Protein AF-A0AA96VGB8-F1 (afdb_monomer)

Solvent-accessible surface area (backbone atoms only — not comparable to full-atom values): 7968 Å² total; per-residue (Å²): 120,35,30,38,47,46,34,60,85,57,96,86,46,92,78,74,63,77,51,79,37,50,28,39,50,78,42,77,45,88,61,46,34,38,33,32,26,57,46,43,60,40,81,97,37,52,80,72,45,31,42,98,89,68,47,70,28,90,54,45,43,78,33,48,74,67,64,14,56,79,51,75,41,95,57,51,26,32,33,48,40,32,47,38,40,36,33,61,44,42,89,60,54,38,72,81,65,38,58,65,43,76,61,51,67,67,61,48,50,55,44,51,52,48,29,50,50,26,52,77,68,70,56,46,48,78,44,80,47,56,51,69,58,48,37,72,57,35,59,75,24,53,112

Secondary structure (DSSP, 8-state):
--EEEEE---TT-TT----EEEEEEEEEETTTEEEEEEEEESTT-HHHHB-TTSPBPTTEEEE-HHHHHHTT-SS-EEEETTEEEEEE--TTB-GGGSEEEPPPHHHHHHHHHHHHHHHHTT--EEEEE-HHHHHHH-GGGB-

Radius of gyration: 14.99 Å; Cα contacts (8 Å, |Δi|>4): 258; chains: 1; bounding box: 37×31×42 Å

pLDDT: mean 94.43, std 5.2, range [69.81, 98.5]

Structure (mmCIF, N/CA/C/O backbone):
data_AF-A0AA96VGB8-F1
#
_entry.id   AF-A0AA96VGB8-F1
#
loop_
_atom_site.group_PDB
_atom_site.id
_atom_site.type_symbol
_atom_site.label_atom_id
_atom_site.label_alt_id
_atom_site.label_comp_id
_atom_site.label_asym_id
_atom_site.label_entity_id
_atom_site.label_seq_id
_atom_site.pdbx_PDB_ins_code
_atom_site.Cartn_x
_atom_site.Cartn_y
_atom_site.Cartn_z
_atom_site.occupancy
_atom_site.B_iso_or_equiv
_atom_site.auth_seq_id
_atom_site.auth_comp_id
_atom_site.auth_asym_id
_atom_site.auth_atom_id
_atom_site.pdbx_PDB_model_num
ATOM 1 N N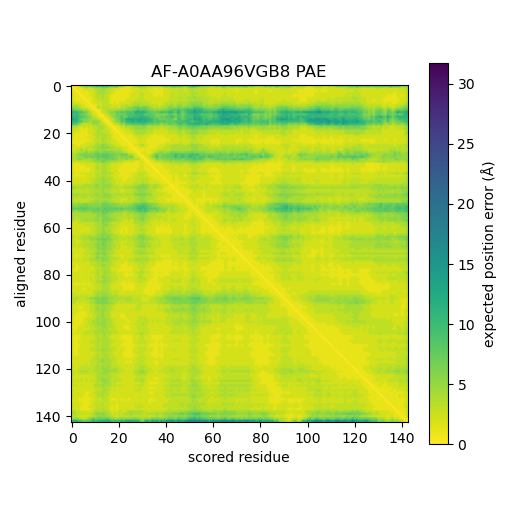 . MET A 1 1 ? -4.324 0.683 -12.161 1.00 91.81 1 MET A N 1
ATOM 2 C CA . MET A 1 1 ? -3.879 -0.402 -11.264 1.00 91.81 1 MET A CA 1
ATOM 3 C C . MET A 1 1 ? -3.795 0.192 -9.880 1.00 91.81 1 MET A C 1
ATOM 5 O O . MET A 1 1 ? -2.956 1.059 -9.676 1.00 91.81 1 MET A O 1
ATOM 9 N N . ASP A 1 2 ? -4.641 -0.275 -8.966 1.00 97.31 2 ASP A N 1
ATOM 10 C CA . ASP A 1 2 ? -4.772 0.345 -7.637 1.00 97.31 2 ASP A CA 1
ATOM 11 C C . ASP A 1 2 ? -4.258 -0.583 -6.542 1.0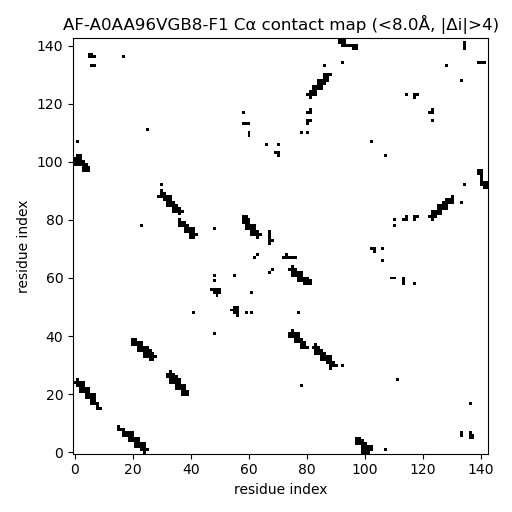0 97.31 2 ASP A C 1
ATOM 13 O O . ASP A 1 2 ? -3.812 -0.134 -5.491 1.00 97.31 2 ASP A O 1
ATOM 17 N N . ILE A 1 3 ? -4.292 -1.893 -6.802 1.00 97.94 3 ILE A N 1
ATOM 18 C CA . ILE A 1 3 ? -3.640 -2.910 -5.990 1.00 97.94 3 ILE A CA 1
ATOM 19 C C . ILE A 1 3 ? -2.778 -3.791 -6.875 1.00 97.94 3 ILE A C 1
ATOM 21 O O . ILE A 1 3 ? -3.240 -4.244 -7.923 1.00 97.94 3 ILE A O 1
ATOM 25 N N . PHE A 1 4 ? -1.576 -4.118 -6.409 1.00 97.56 4 PHE A N 1
ATOM 26 C CA . PHE A 1 4 ? -0.781 -5.221 -6.948 1.00 97.56 4 PHE A CA 1
ATOM 27 C C . PHE A 1 4 ? -0.388 -6.210 -5.852 1.00 97.56 4 PHE A C 1
ATOM 29 O O . PHE A 1 4 ? -0.423 -5.904 -4.661 1.00 97.56 4 PHE A O 1
ATOM 36 N N . ILE A 1 5 ? 0.002 -7.414 -6.260 1.00 97.06 5 ILE A N 1
ATOM 37 C CA . ILE A 1 5 ? 0.555 -8.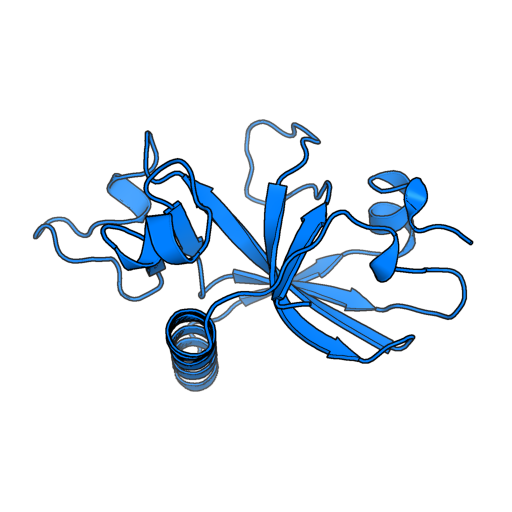438 -5.379 1.00 97.06 5 ILE A CA 1
ATOM 38 C C . ILE A 1 5 ? 2.056 -8.542 -5.629 1.00 97.06 5 ILE A C 1
ATOM 40 O O . ILE A 1 5 ? 2.472 -8.934 -6.722 1.00 97.06 5 ILE A O 1
ATOM 44 N N . ALA A 1 6 ? 2.854 -8.242 -4.606 1.00 96.81 6 ALA A N 1
ATOM 45 C CA . ALA A 1 6 ? 4.308 -8.373 -4.644 1.00 96.81 6 ALA A CA 1
ATOM 46 C C . ALA A 1 6 ? 4.858 -8.965 -3.350 1.00 96.81 6 ALA A C 1
ATOM 48 O O . ALA A 1 6 ? 4.202 -8.980 -2.310 1.00 96.81 6 ALA A O 1
ATOM 49 N N . ARG A 1 7 ? 6.100 -9.425 -3.429 1.00 95.81 7 ARG A N 1
ATOM 50 C CA . ARG A 1 7 ? 6.933 -9.804 -2.294 1.00 95.81 7 ARG A CA 1
ATOM 51 C C . ARG A 1 7 ? 7.846 -8.636 -1.943 1.00 95.81 7 ARG A C 1
ATOM 53 O O . ARG A 1 7 ? 8.567 -8.146 -2.809 1.00 95.81 7 ARG A O 1
ATOM 60 N N . VAL A 1 8 ? 7.815 -8.194 -0.693 1.00 93.44 8 VAL A N 1
ATOM 61 C CA . VAL A 1 8 ? 8.655 -7.105 -0.182 1.00 93.44 8 VAL A CA 1
ATOM 62 C C . VAL A 1 8 ? 9.132 -7.488 1.208 1.00 93.44 8 VAL A C 1
ATOM 64 O O . VAL A 1 8 ? 8.335 -7.959 2.015 1.00 93.44 8 VAL A O 1
ATOM 67 N N . ARG A 1 9 ? 10.420 -7.286 1.501 1.00 90.06 9 ARG A N 1
ATOM 68 C CA . ARG A 1 9 ? 10.911 -7.361 2.881 1.00 90.06 9 ARG A CA 1
ATOM 69 C C . ARG A 1 9 ? 10.629 -6.040 3.576 1.00 90.06 9 ARG A C 1
ATOM 71 O O . ARG A 1 9 ? 11.264 -5.032 3.277 1.00 90.06 9 ARG A O 1
ATOM 78 N N . PHE A 1 10 ? 9.674 -6.044 4.495 1.00 83.88 10 PHE A N 1
ATOM 79 C CA . PHE A 1 10 ? 9.383 -4.865 5.295 1.00 83.88 10 PHE A CA 1
ATOM 80 C C . PHE A 1 10 ? 10.392 -4.746 6.445 1.00 83.88 10 PHE A C 1
ATOM 82 O O . PHE A 1 10 ? 10.608 -5.725 7.156 1.00 83.88 10 PHE A O 1
ATOM 89 N N . PRO A 1 11 ? 10.978 -3.559 6.691 1.00 75.31 11 PRO A N 1
ATOM 90 C CA . PRO A 1 11 ? 11.976 -3.378 7.751 1.00 75.31 11 PRO A CA 1
ATOM 91 C C . PRO A 1 11 ? 11.414 -3.639 9.156 1.00 75.31 11 PRO A C 1
ATOM 93 O O . PRO A 1 11 ? 12.160 -3.968 10.068 1.00 75.31 11 PRO A O 1
ATOM 96 N N . ASN A 1 12 ? 10.093 -3.522 9.317 1.00 69.81 12 ASN A N 1
ATOM 97 C CA . ASN A 1 12 ? 9.389 -3.708 10.584 1.00 69.81 12 ASN A CA 1
ATOM 98 C C . ASN A 1 12 ? 8.701 -5.082 10.695 1.00 69.81 12 ASN A C 1
ATOM 100 O O . ASN A 1 12 ? 7.868 -5.260 11.581 1.00 69.81 12 ASN A O 1
ATOM 104 N N . ASP A 1 13 ? 8.964 -6.020 9.777 1.00 75.81 13 ASP A N 1
ATOM 105 C CA . ASP A 1 13 ? 8.427 -7.382 9.864 1.00 75.81 13 ASP A CA 1
ATOM 106 C C . ASP A 1 13 ? 9.418 -8.298 10.607 1.00 75.81 13 ASP A C 1
ATOM 108 O O . ASP A 1 13 ? 10.449 -8.666 10.035 1.00 75.81 13 ASP A O 1
ATOM 112 N N . PRO A 1 14 ? 9.118 -8.693 11.861 1.00 73.00 14 PRO A N 1
ATOM 113 C CA . PRO A 1 14 ? 10.011 -9.520 12.671 1.00 73.00 14 PRO A CA 1
ATOM 114 C C . PRO A 1 14 ? 10.123 -10.960 12.157 1.00 73.00 14 PRO A C 1
ATOM 116 O O . PRO A 1 14 ? 11.012 -11.693 12.577 1.00 73.00 14 PRO A O 1
ATOM 119 N N . SER A 1 15 ? 9.220 -11.395 11.271 1.00 77.25 15 SER A N 1
ATOM 120 C CA . SER A 1 15 ? 9.251 -12.751 10.725 1.00 77.25 15 SER A CA 1
ATOM 121 C C . SER A 1 15 ? 10.294 -12.923 9.620 1.00 77.25 15 SER A C 1
ATOM 123 O O . SER A 1 15 ? 10.651 -14.052 9.295 1.00 77.25 15 SER A O 1
ATOM 125 N N . HIS A 1 16 ? 10.760 -11.816 9.024 1.00 73.69 16 HIS A N 1
ATOM 126 C CA . HIS A 1 16 ? 11.657 -11.786 7.862 1.00 73.69 16 HIS A CA 1
ATOM 127 C C . HIS A 1 16 ? 11.199 -12.654 6.671 1.00 7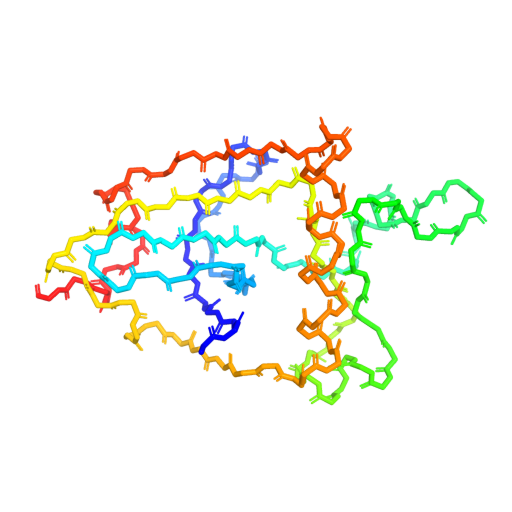3.69 16 HIS A C 1
ATOM 129 O O . HIS A 1 16 ? 11.980 -12.935 5.753 1.00 73.69 16 HIS A O 1
ATOM 135 N N . ASN A 1 17 ? 9.926 -13.055 6.651 1.00 83.06 17 ASN A N 1
ATOM 136 C CA . ASN A 1 17 ? 9.385 -13.950 5.646 1.00 83.06 17 ASN A CA 1
ATOM 137 C C . ASN A 1 17 ? 9.077 -13.183 4.362 1.00 83.06 17 ASN A C 1
ATOM 139 O O . ASN A 1 17 ? 8.347 -12.196 4.352 1.00 83.06 17 ASN A O 1
ATOM 143 N N . LEU A 1 18 ? 9.600 -13.673 3.239 1.00 90.69 18 LEU A N 1
ATOM 144 C CA . LEU A 1 18 ? 9.339 -13.085 1.930 1.00 90.69 18 LEU A CA 1
ATOM 145 C C . LEU A 1 18 ? 8.090 -13.718 1.302 1.00 90.69 18 LEU A C 1
ATOM 147 O O . LEU A 1 18 ? 8.186 -14.606 0.451 1.00 90.69 18 LEU A O 1
ATOM 151 N N . VAL A 1 19 ? 6.912 -13.263 1.724 1.00 91.19 19 VAL A N 1
ATOM 152 C CA . VAL A 1 19 ? 5.626 -13.758 1.208 1.00 91.19 19 VAL A CA 1
ATOM 153 C C . VAL A 1 19 ? 4.916 -12.713 0.336 1.00 91.19 19 VAL A C 1
ATOM 155 O O . VAL A 1 19 ? 5.209 -11.521 0.430 1.00 91.19 19 VAL A O 1
ATOM 158 N N . PRO A 1 20 ? 4.028 -13.130 -0.587 1.00 93.38 20 PRO A N 1
ATOM 159 C CA . PRO A 1 20 ? 3.247 -12.191 -1.384 1.00 93.38 20 PRO A CA 1
ATOM 160 C C . PRO A 1 20 ? 2.218 -11.442 -0.531 1.00 93.38 20 PRO A C 1
ATOM 162 O O . PRO A 1 20 ? 1.444 -12.062 0.196 1.00 93.38 20 PRO A O 1
ATOM 165 N N . HIS A 1 21 ? 2.147 -10.125 -0.700 1.00 93.69 21 HIS A N 1
ATOM 166 C CA . HIS A 1 21 ? 1.158 -9.260 -0.063 1.00 93.69 21 HIS A CA 1
ATOM 167 C C . HIS A 1 21 ? 0.430 -8.409 -1.097 1.00 93.69 21 HIS A C 1
ATOM 169 O O . HIS A 1 21 ? 0.996 -8.050 -2.131 1.00 93.69 21 HIS A O 1
ATOM 175 N N . GLN A 1 22 ? -0.823 -8.069 -0.794 1.00 96.69 22 GLN A N 1
ATOM 176 C CA . GLN A 1 22 ? -1.541 -7.022 -1.513 1.00 96.69 22 GLN A CA 1
ATOM 177 C C . GLN A 1 22 ? -0.967 -5.661 -1.103 1.00 96.69 22 GLN A C 1
ATOM 179 O O . GLN A 1 22 ? -0.823 -5.385 0.088 1.00 96.69 22 GLN A O 1
ATOM 184 N N . MET A 1 23 ? -0.672 -4.815 -2.083 1.00 97.62 23 MET A N 1
ATOM 185 C CA . MET A 1 23 ? -0.171 -3.459 -1.885 1.00 97.62 23 MET A CA 1
ATOM 186 C C . MET A 1 23 ? -1.115 -2.472 -2.552 1.00 97.62 23 MET A C 1
ATOM 188 O O . MET A 1 23 ? -1.480 -2.685 -3.703 1.00 97.62 23 MET A O 1
ATOM 192 N N . PHE A 1 24 ? -1.481 -1.401 -1.857 1.00 98.50 24 PHE A N 1
ATOM 193 C CA . PHE A 1 24 ? -2.187 -0.266 -2.445 1.00 98.50 24 PHE A CA 1
ATOM 194 C C . PHE A 1 24 ? -1.192 0.631 -3.187 1.00 98.50 24 PHE A C 1
ATOM 196 O O . PHE A 1 24 ? -0.162 0.991 -2.622 1.00 98.50 24 PHE A O 1
ATOM 203 N N . VAL A 1 25 ? -1.492 1.006 -4.427 1.00 98.31 25 VAL A N 1
ATOM 204 C CA . VAL A 1 25 ? -0.689 1.927 -5.241 1.00 98.31 25 VAL A CA 1
ATOM 205 C C . VAL A 1 25 ? -1.128 3.355 -4.949 1.00 98.31 25 VAL A C 1
ATOM 207 O O . VAL A 1 25 ? -2.215 3.762 -5.346 1.00 98.31 25 VAL A O 1
ATOM 210 N N . GLY A 1 26 ? -0.275 4.125 -4.274 1.00 96.50 26 GLY A N 1
ATOM 211 C CA . GLY A 1 26 ? -0.536 5.543 -4.009 1.00 96.50 26 GLY A CA 1
ATOM 212 C C . GLY A 1 26 ? -0.111 6.451 -5.160 1.00 96.50 26 GLY A C 1
ATOM 213 O O . GLY A 1 26 ? -0.745 7.473 -5.414 1.00 96.50 26 GLY A O 1
ATOM 214 N N . LYS A 1 27 ? 0.955 6.075 -5.875 1.00 95.19 27 LYS A N 1
ATOM 215 C CA . LYS A 1 27 ? 1.428 6.783 -7.066 1.00 95.19 27 LYS A CA 1
ATOM 216 C C . LYS A 1 27 ? 2.182 5.829 -7.976 1.00 95.19 27 LYS A C 1
ATOM 218 O O . LYS A 1 27 ? 3.010 5.051 -7.513 1.00 95.19 27 LYS A O 1
ATOM 223 N N . TYR A 1 28 ? 1.943 5.924 -9.277 1.00 94.38 28 TYR A N 1
ATOM 224 C CA . TYR A 1 28 ? 2.690 5.166 -10.270 1.00 94.38 28 TYR A CA 1
ATOM 225 C C . TYR A 1 28 ? 3.004 6.044 -11.475 1.00 94.38 28 TYR A C 1
ATOM 227 O O . TYR A 1 28 ? 2.103 6.582 -12.114 1.00 94.38 28 TYR A O 1
ATOM 235 N N . VAL A 1 29 ? 4.295 6.189 -11.769 1.00 91.00 29 VAL A N 1
ATOM 236 C CA . VAL A 1 29 ? 4.799 6.824 -12.985 1.00 91.00 29 VAL A CA 1
ATOM 237 C C . VAL A 1 29 ? 5.647 5.786 -13.705 1.00 91.00 29 VAL A C 1
ATOM 239 O O . VAL A 1 29 ? 6.695 5.371 -13.200 1.00 91.00 29 VAL A O 1
ATOM 242 N N . SER A 1 30 ? 5.165 5.342 -14.868 1.00 86.00 30 SER A N 1
ATOM 243 C CA . SER A 1 30 ? 5.822 4.302 -15.662 1.00 86.00 30 SER A CA 1
ATOM 244 C C . SER A 1 30 ? 7.289 4.648 -15.927 1.00 86.00 30 SER A C 1
ATOM 246 O O . SER A 1 30 ? 7.614 5.809 -16.174 1.00 86.00 30 SER A O 1
ATOM 248 N N . GLN A 1 31 ? 8.165 3.642 -15.823 1.00 87.19 31 GLN A N 1
ATOM 249 C CA . GLN A 1 31 ? 9.620 3.767 -16.015 1.00 87.19 31 GLN A CA 1
ATOM 250 C C . GLN A 1 31 ? 10.297 4.846 -15.146 1.00 87.19 31 GLN A C 1
ATOM 252 O O . GLN A 1 31 ? 11.375 5.322 -15.485 1.00 87.19 31 GLN A O 1
ATOM 257 N N . SER A 1 32 ? 9.665 5.254 -14.041 1.00 92.81 32 SER A N 1
ATOM 258 C CA . SER A 1 32 ? 10.209 6.268 -13.139 1.00 92.81 32 SER A CA 1
ATOM 259 C C . SER A 1 32 ? 10.130 5.831 -11.686 1.00 92.81 32 SER A C 1
ATOM 261 O O . SER A 1 32 ? 11.159 5.633 -11.052 1.00 92.81 32 SER A O 1
ATOM 263 N N . HIS A 1 33 ? 8.932 5.671 -11.126 1.00 94.69 33 HIS A N 1
ATOM 264 C CA . HIS A 1 33 ? 8.783 5.228 -9.743 1.00 94.69 33 HIS A CA 1
ATOM 265 C C . HIS A 1 33 ? 7.385 4.700 -9.457 1.00 94.69 33 HIS A C 1
ATOM 267 O O . HIS A 1 33 ? 6.398 5.068 -10.102 1.00 94.69 33 HIS A O 1
ATOM 273 N N . ILE A 1 34 ? 7.306 3.872 -8.424 1.00 97.50 34 ILE A N 1
ATOM 274 C CA . ILE A 1 34 ? 6.055 3.457 -7.805 1.00 97.50 34 ILE A CA 1
ATOM 275 C C . ILE A 1 34 ? 6.125 3.699 -6.300 1.00 97.50 34 ILE A C 1
ATOM 277 O O . ILE A 1 34 ? 7.113 3.356 -5.655 1.00 97.50 34 ILE A O 1
ATOM 281 N N . GLU A 1 35 ? 5.070 4.302 -5.761 1.00 97.81 35 GLU A N 1
ATOM 282 C CA . GLU A 1 35 ? 4.819 4.459 -4.333 1.00 97.81 35 GLU A CA 1
ATOM 283 C C . GLU A 1 35 ? 3.637 3.571 -3.944 1.00 97.81 35 GLU A C 1
ATOM 285 O O . GLU A 1 35 ? 2.562 3.641 -4.553 1.00 97.81 35 GLU A O 1
ATOM 290 N N . PHE A 1 36 ? 3.827 2.738 -2.926 1.00 98.12 36 PHE A N 1
ATOM 291 C CA . PHE A 1 36 ? 2.819 1.787 -2.486 1.00 98.12 36 PHE A CA 1
ATOM 292 C C . PHE A 1 36 ? 2.804 1.578 -0.971 1.00 98.12 36 PHE A C 1
ATOM 294 O O . PHE A 1 36 ? 3.764 1.879 -0.266 1.00 98.12 36 PHE A O 1
ATOM 301 N N . TYR A 1 37 ? 1.694 1.032 -0.483 1.00 97.69 37 TYR A N 1
ATOM 302 C CA . TYR A 1 37 ? 1.388 0.850 0.933 1.00 97.69 37 TYR A CA 1
ATOM 303 C C . TYR A 1 37 ? 0.957 -0.590 1.192 1.00 97.69 37 TYR A C 1
ATOM 305 O O . TYR A 1 37 ? 0.220 -1.177 0.398 1.00 97.69 37 TYR A O 1
ATOM 313 N N . SER A 1 38 ? 1.395 -1.175 2.305 1.00 94.50 38 SER A N 1
ATOM 314 C CA . SER A 1 38 ? 1.033 -2.554 2.643 1.00 94.50 38 SER A CA 1
ATOM 315 C C . SER A 1 38 ? -0.446 -2.664 3.012 1.00 94.50 38 SER A C 1
ATOM 317 O O . SER A 1 38 ? -0.910 -1.924 3.883 1.00 94.50 38 SER A O 1
ATOM 319 N N . ILE A 1 39 ? -1.157 -3.637 2.436 1.00 96.56 39 ILE A N 1
ATOM 320 C CA . ILE A 1 39 ? -2.485 -4.039 2.908 1.00 96.56 39 ILE A CA 1
ATOM 321 C C . ILE A 1 39 ? -2.347 -5.289 3.779 1.00 96.56 39 ILE A C 1
ATOM 323 O O . ILE A 1 39 ? -1.760 -6.291 3.367 1.00 96.56 39 ILE A O 1
ATOM 327 N N . SER A 1 40 ? -2.914 -5.247 4.982 1.00 94.38 40 SER A N 1
ATOM 328 C CA . SER A 1 40 ? -2.909 -6.363 5.936 1.00 94.38 40 SER A CA 1
ATOM 329 C C . SER A 1 40 ? -4.317 -6.719 6.394 1.00 94.38 40 SER A C 1
ATOM 331 O O . SER A 1 40 ? -5.196 -5.865 6.428 1.00 94.38 40 SER A O 1
ATOM 333 N N . SER A 1 41 ? -4.532 -7.974 6.791 1.00 95.56 41 SER A N 1
ATOM 334 C CA . SER A 1 41 ? -5.746 -8.373 7.509 1.00 95.56 41 SER A CA 1
ATOM 335 C C . SER A 1 41 ? -5.754 -7.794 8.924 1.00 95.56 41 SER A C 1
ATOM 337 O O . SER A 1 41 ? -4.703 -7.730 9.568 1.00 95.56 41 SER A O 1
ATOM 339 N N . VAL A 1 42 ? -6.939 -7.446 9.426 1.00 96.56 42 VAL A N 1
ATOM 340 C CA . VAL A 1 42 ? -7.128 -6.961 10.804 1.00 96.56 42 VAL A CA 1
ATOM 341 C C . VAL A 1 42 ? -6.838 -8.059 11.829 1.00 96.56 42 VAL A C 1
ATOM 343 O O . VAL A 1 42 ? -6.254 -7.765 12.867 1.00 96.56 42 VAL A O 1
ATOM 346 N N . LEU A 1 43 ? -7.190 -9.313 11.517 1.00 94.75 43 LEU A N 1
ATOM 347 C CA . LEU A 1 43 ? -7.038 -10.447 12.432 1.00 94.75 43 LEU A CA 1
ATOM 348 C C . LEU A 1 43 ? -5.594 -10.576 12.949 1.00 94.75 43 LEU A C 1
ATOM 350 O O . LEU A 1 43 ? -4.650 -10.686 12.157 1.00 94.75 43 LEU A O 1
ATOM 354 N N . GLY A 1 44 ? -5.441 -10.565 14.274 1.00 91.94 44 GLY A N 1
ATOM 355 C CA . GLY A 1 44 ? -4.158 -10.624 14.978 1.00 91.94 44 GLY A CA 1
ATOM 356 C C . GLY A 1 44 ? -3.363 -9.311 14.970 1.00 91.94 44 GLY A C 1
ATOM 357 O O . GLY A 1 44 ? -2.194 -9.300 15.353 1.00 91.94 44 GLY A O 1
ATOM 358 N N . LYS A 1 45 ? -3.952 -8.212 14.485 1.00 92.81 45 LYS A N 1
ATOM 359 C CA . LYS A 1 45 ? -3.366 -6.859 14.435 1.00 92.81 45 LYS A CA 1
ATOM 360 C C . LYS A 1 45 ? -4.324 -5.800 14.987 1.00 92.81 45 LYS A C 1
ATOM 362 O O . LYS A 1 45 ? -4.145 -4.613 14.728 1.00 92.81 45 LYS A O 1
ATOM 367 N N . GLU A 1 46 ? -5.312 -6.208 15.775 1.00 95.12 46 GLU A N 1
ATOM 368 C CA . GLU A 1 46 ? -6.384 -5.362 16.301 1.00 95.12 46 GLU A CA 1
ATOM 369 C C . GLU A 1 46 ? -5.818 -4.175 17.085 1.00 95.12 46 GLU A C 1
ATOM 371 O O . GLU A 1 46 ? -6.220 -3.046 16.837 1.00 95.12 46 GLU A O 1
ATOM 376 N N . LYS A 1 47 ? -4.794 -4.398 17.922 1.00 92.62 47 LYS A N 1
ATOM 377 C CA . LYS A 1 47 ? -4.115 -3.337 18.695 1.00 92.62 47 LYS A CA 1
ATOM 378 C C . LYS A 1 47 ? -3.408 -2.274 17.843 1.00 92.62 47 LYS A C 1
ATOM 380 O O . LYS A 1 47 ? -3.068 -1.216 18.352 1.00 92.62 47 LYS A O 1
ATOM 385 N N . ARG A 1 48 ? -3.119 -2.563 16.569 1.00 90.81 48 ARG A N 1
ATOM 386 C CA . ARG A 1 48 ? -2.565 -1.581 15.619 1.00 90.81 48 ARG A CA 1
ATOM 387 C C . ARG A 1 48 ? -3.675 -0.810 14.909 1.00 90.81 48 ARG A C 1
ATOM 389 O O . ARG A 1 48 ? -3.478 0.346 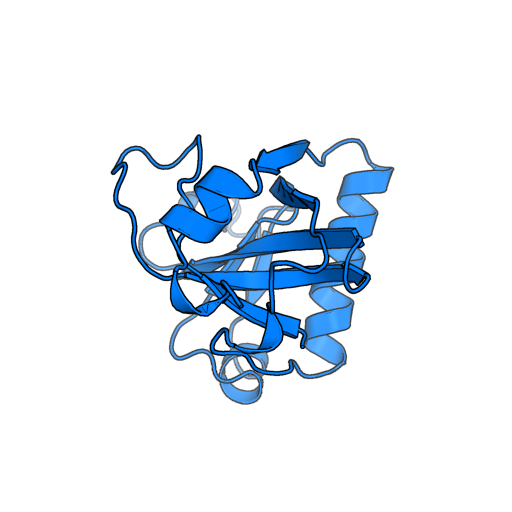14.551 1.00 90.81 48 ARG A O 1
ATOM 396 N N . VAL A 1 49 ? -4.806 -1.474 14.677 1.00 95.00 49 VAL A N 1
ATOM 397 C CA . VAL A 1 49 ? -5.946 -0.958 13.910 1.00 95.00 49 VAL A CA 1
ATOM 398 C C . VAL A 1 49 ? -6.860 -0.095 14.772 1.00 95.00 49 VAL A C 1
ATOM 400 O O . VAL A 1 49 ? -7.369 0.910 14.281 1.00 95.00 49 VAL A O 1
ATOM 403 N N . PHE A 1 50 ? -7.053 -0.469 16.033 1.00 95.44 50 PHE A N 1
ATOM 404 C CA . PHE A 1 50 ? -7.974 0.180 16.955 1.00 95.44 50 PHE A CA 1
ATOM 405 C C . PHE A 1 50 ? -7.229 0.801 18.136 1.00 95.44 50 PHE A C 1
ATOM 407 O O . PHE A 1 50 ? -6.309 0.199 18.691 1.00 95.44 50 PHE A O 1
ATOM 414 N N . SER A 1 51 ? -7.651 2.005 18.502 1.00 91.69 51 SER A N 1
ATOM 415 C CA . SER A 1 51 ? -7.268 2.714 19.721 1.00 91.69 51 SER A CA 1
ATOM 416 C C . SER A 1 51 ? -7.912 2.063 20.953 1.00 91.69 51 SER A C 1
ATOM 418 O O . SER A 1 51 ? -8.821 1.239 20.834 1.00 91.69 51 SER A O 1
ATOM 420 N N . GLU A 1 52 ? -7.472 2.445 22.155 1.00 88.94 52 GLU A N 1
ATOM 421 C CA . GLU A 1 52 ? -8.000 1.893 23.418 1.00 88.94 52 GLU A CA 1
ATOM 422 C C . GLU A 1 52 ? -9.501 2.155 23.619 1.00 88.94 52 GLU A C 1
ATOM 424 O O . GLU A 1 52 ? -10.195 1.339 24.220 1.00 88.94 52 GLU A O 1
ATOM 429 N N . ASP A 1 53 ? -10.015 3.256 23.068 1.00 92.19 53 ASP A N 1
ATOM 430 C CA . ASP A 1 53 ? -11.438 3.616 23.082 1.00 92.19 53 ASP A CA 1
ATOM 431 C C . ASP A 1 53 ? -12.272 2.875 22.016 1.00 92.19 53 ASP A C 1
ATOM 433 O O . ASP A 1 53 ? -13.475 3.105 21.890 1.00 92.19 53 ASP A O 1
ATOM 437 N N . GLY A 1 54 ? -11.647 1.988 21.234 1.00 90.00 54 GLY A N 1
ATOM 438 C CA . GLY A 1 54 ? -12.280 1.237 20.152 1.00 90.00 54 GLY A CA 1
ATOM 439 C C . GLY A 1 54 ? -12.411 2.007 18.834 1.00 90.00 54 GLY A C 1
ATOM 440 O O . GLY A 1 54 ? -12.884 1.440 17.845 1.00 90.00 54 GLY A O 1
ATOM 441 N N . SER A 1 55 ? -11.977 3.270 18.774 1.00 93.94 55 SER A N 1
ATOM 442 C CA . SER A 1 55 ? -11.918 4.023 17.520 1.00 93.94 55 SER A CA 1
ATOM 443 C C . SER A 1 55 ? -10.846 3.457 16.583 1.00 93.94 55 SER A C 1
ATOM 445 O O . SER A 1 55 ? -9.905 2.788 17.005 1.00 93.94 55 SER A O 1
ATOM 447 N N . THR A 1 56 ? -10.977 3.695 15.275 1.00 95.00 56 THR A N 1
ATOM 448 C CA . THR A 1 56 ? -9.905 3.338 14.330 1.00 95.00 56 THR A CA 1
ATOM 449 C C . THR A 1 56 ? -8.729 4.286 14.530 1.00 95.00 56 THR A C 1
ATOM 451 O O . THR A 1 56 ? -8.920 5.501 14.532 1.00 95.00 56 THR A O 1
ATOM 454 N N . ASN A 1 57 ? -7.524 3.730 14.644 1.00 94.69 57 ASN A N 1
ATOM 455 C CA . ASN A 1 57 ? -6.289 4.498 14.712 1.00 94.69 57 ASN A CA 1
ATOM 456 C C . ASN A 1 57 ? -6.229 5.500 13.544 1.00 94.69 57 ASN A C 1
ATOM 458 O O . ASN A 1 57 ? -6.520 5.157 12.394 1.00 94.69 57 ASN A O 1
ATOM 462 N N . GLU A 1 58 ? -5.864 6.748 13.842 1.00 93.69 58 GLU A N 1
ATOM 463 C CA . GLU A 1 58 ? -5.880 7.852 12.883 1.00 93.69 58 GLU A CA 1
ATOM 464 C C . GLU A 1 58 ? -5.046 7.580 11.623 1.00 93.69 58 GLU A C 1
ATOM 466 O O . GLU A 1 58 ? -5.410 8.078 10.553 1.00 93.69 58 GLU A O 1
ATOM 471 N N . GLU A 1 59 ? -3.991 6.766 11.733 1.00 95.94 59 GLU A N 1
ATOM 472 C CA . GLU A 1 59 ? -3.079 6.391 10.646 1.00 95.94 59 GLU A CA 1
ATOM 473 C C . GLU A 1 59 ? -3.654 5.317 9.710 1.00 95.94 59 GLU A C 1
ATOM 475 O O . GLU A 1 59 ? -3.137 5.084 8.616 1.00 95.94 59 GLU A O 1
ATOM 480 N N . ILE A 1 60 ? -4.736 4.658 10.124 1.00 97.00 60 ILE A N 1
ATOM 481 C CA . ILE A 1 60 ? -5.249 3.455 9.482 1.00 97.00 60 ILE A CA 1
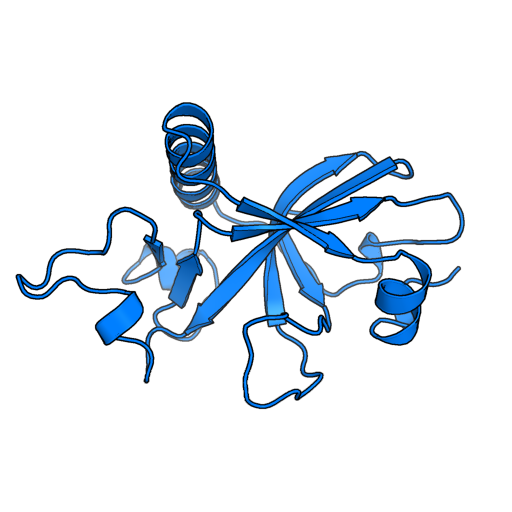ATOM 482 C C . ILE A 1 60 ? -6.450 3.778 8.590 1.00 97.00 60 ILE A C 1
ATOM 484 O O . ILE A 1 60 ? -7.444 4.374 9.010 1.00 97.00 60 ILE A O 1
ATOM 488 N N . ALA A 1 61 ? -6.398 3.314 7.342 1.00 97.75 61 ALA A N 1
ATOM 489 C CA . ALA A 1 61 ? -7.573 3.227 6.484 1.00 97.75 61 ALA A CA 1
ATOM 490 C C . ALA A 1 61 ? -8.181 1.821 6.594 1.00 97.75 61 ALA A C 1
ATOM 492 O O . ALA A 1 61 ? -7.701 0.867 5.978 1.00 97.75 61 ALA A O 1
ATOM 493 N N . LEU A 1 62 ? -9.246 1.695 7.392 1.00 97.81 62 LEU A N 1
ATOM 494 C CA . LEU A 1 62 ? -9.971 0.438 7.585 1.00 97.81 62 LEU A CA 1
ATOM 495 C C . LEU A 1 62 ? -10.837 0.083 6.362 1.00 97.81 62 LEU A C 1
ATOM 497 O O . LEU A 1 62 ? -11.568 0.930 5.829 1.00 97.81 62 LEU A O 1
ATOM 501 N N . ILE A 1 63 ? -10.781 -1.189 5.965 1.00 98.00 63 ILE A N 1
ATOM 502 C CA . ILE A 1 63 ? -11.540 -1.813 4.877 1.00 98.00 63 ILE A CA 1
ATOM 503 C C . ILE A 1 63 ? -12.383 -2.947 5.478 1.00 98.00 63 ILE A C 1
ATOM 505 O O . ILE A 1 63 ? -11.887 -4.046 5.735 1.00 98.00 63 ILE A O 1
ATOM 509 N N . SER A 1 64 ? -13.659 -2.674 5.727 1.00 96.94 64 SER A N 1
ATOM 510 C CA . SER A 1 64 ? -14.602 -3.591 6.378 1.00 96.94 64 SER A CA 1
ATOM 511 C C . SER A 1 64 ? -16.023 -3.396 5.833 1.00 96.94 64 SER A C 1
ATOM 513 O O . SER A 1 64 ? -16.285 -2.445 5.093 1.00 96.94 64 SER A O 1
ATOM 515 N N . GLY A 1 65 ? -16.941 -4.305 6.174 1.00 95.81 65 GLY A N 1
ATOM 516 C CA . GLY A 1 65 ? -18.350 -4.215 5.771 1.00 95.81 65 GLY A CA 1
ATOM 517 C C . GLY A 1 65 ? -18.552 -4.366 4.260 1.00 95.81 65 GLY A C 1
ATOM 518 O O . GLY A 1 65 ? -17.850 -5.148 3.621 1.00 95.81 65 GLY A O 1
ATOM 519 N N . SER A 1 66 ? -19.486 -3.607 3.681 1.00 95.00 66 SER A N 1
ATOM 520 C CA . SER A 1 66 ? -19.753 -3.620 2.231 1.00 95.00 66 SER A CA 1
ATOM 521 C C . SER A 1 66 ? -18.530 -3.210 1.408 1.00 95.00 66 SER A C 1
ATOM 523 O O . SER A 1 66 ? -18.170 -3.885 0.451 1.00 95.00 66 SER A O 1
ATOM 525 N N . VAL A 1 67 ? -17.789 -2.187 1.849 1.00 94.69 67 VAL A N 1
ATOM 526 C CA . VAL A 1 67 ? -16.572 -1.717 1.163 1.00 94.69 67 VAL A CA 1
ATOM 527 C C . VAL A 1 67 ? -15.550 -2.846 0.993 1.00 94.69 67 VAL A C 1
ATOM 529 O O . VAL A 1 67 ? -14.850 -2.907 -0.016 1.00 94.69 67 VAL A O 1
ATOM 532 N N . GLN A 1 68 ? -15.466 -3.771 1.951 1.00 95.62 68 GLN A N 1
ATOM 533 C CA . GLN A 1 68 ? -14.603 -4.945 1.851 1.00 95.62 68 GLN A CA 1
ATOM 534 C C . GLN A 1 68 ? -15.043 -5.886 0.721 1.00 95.62 68 GLN A C 1
ATOM 536 O O . GLN A 1 68 ? -14.209 -6.275 -0.102 1.00 95.62 68 GLN A O 1
ATOM 541 N N . THR A 1 69 ? -16.324 -6.256 0.680 1.00 95.56 69 THR A N 1
ATOM 542 C CA . THR A 1 69 ? -16.862 -7.189 -0.319 1.00 95.56 69 THR A CA 1
ATOM 543 C C . THR A 1 69 ? -16.843 -6.585 -1.717 1.00 95.56 69 THR A C 1
ATOM 545 O O . THR A 1 69 ? -16.372 -7.234 -2.651 1.00 95.56 69 THR A O 1
ATOM 548 N N . ASP A 1 70 ? -17.230 -5.316 -1.839 1.00 96.38 70 ASP A N 1
ATOM 549 C CA . ASP A 1 70 ? -17.301 -4.577 -3.106 1.00 96.38 70 ASP A CA 1
ATOM 550 C C . ASP A 1 70 ? -15.916 -4.392 -3.733 1.00 96.38 70 ASP A C 1
ATOM 552 O O . ASP A 1 70 ? -15.761 -4.284 -4.947 1.00 96.38 70 ASP A O 1
ATOM 556 N N . ASN A 1 71 ? -14.879 -4.412 -2.894 1.00 97.06 71 ASN A N 1
ATOM 557 C CA . ASN A 1 71 ? -13.489 -4.337 -3.308 1.00 97.06 71 ASN A CA 1
ATOM 558 C C . ASN A 1 71 ? -12.773 -5.688 -3.174 1.00 97.06 71 ASN A C 1
ATOM 560 O O . ASN A 1 71 ? -11.554 -5.703 -3.028 1.00 97.06 71 ASN A O 1
ATOM 564 N N . GLY A 1 72 ? -13.476 -6.824 -3.206 1.00 95.44 72 GLY A N 1
ATOM 565 C CA . GLY A 1 72 ? -12.874 -8.155 -3.357 1.00 95.44 72 GLY A CA 1
ATOM 566 C C . GLY A 1 72 ? -11.953 -8.613 -2.216 1.00 95.44 72 GLY A C 1
ATOM 567 O O . GLY A 1 72 ? -11.111 -9.492 -2.417 1.00 95.44 72 GLY A O 1
ATOM 568 N N . PHE A 1 73 ? -12.071 -8.032 -1.021 1.00 96.62 73 PHE A N 1
ATOM 569 C CA . PHE A 1 73 ? -11.330 -8.477 0.157 1.00 96.62 73 PHE A CA 1
ATOM 570 C C . PHE A 1 73 ? -12.093 -9.599 0.873 1.00 96.62 73 PHE A C 1
ATOM 572 O O . PHE A 1 73 ? -13.260 -9.464 1.232 1.00 96.62 73 PHE A O 1
ATOM 579 N N . LYS A 1 74 ? -11.423 -10.729 1.123 1.00 95.81 74 LYS A N 1
ATOM 580 C CA . LYS A 1 74 ? -12.050 -11.892 1.784 1.00 95.81 74 LYS A CA 1
ATOM 581 C C . LYS A 1 74 ? -12.272 -11.698 3.285 1.00 95.81 74 LYS A C 1
ATOM 583 O O . LYS A 1 74 ? -13.138 -12.345 3.857 1.00 95.81 74 LYS A O 1
ATOM 588 N N . VAL A 1 75 ? -11.470 -10.843 3.914 1.00 96.75 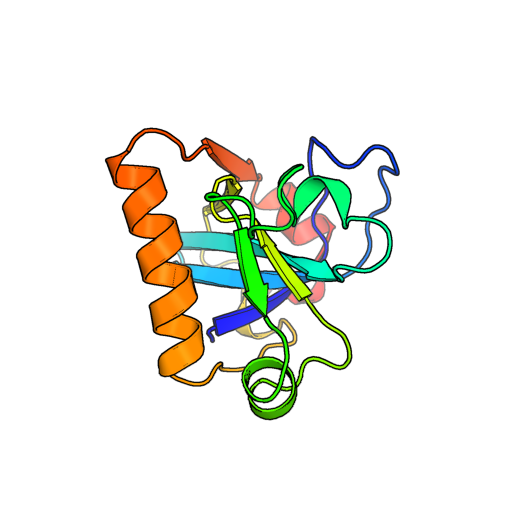75 VAL A N 1
ATOM 589 C CA . VAL A 1 75 ? -11.505 -10.564 5.355 1.00 96.75 75 VAL A CA 1
ATOM 590 C C . VAL A 1 75 ? -11.337 -9.068 5.606 1.00 96.75 75 VAL A C 1
ATOM 592 O O . VAL A 1 75 ? -10.744 -8.386 4.755 1.00 96.75 75 VAL A O 1
ATOM 595 N N . PRO A 1 76 ? -11.782 -8.557 6.771 1.00 97.81 76 PRO A N 1
ATOM 596 C CA . PRO A 1 76 ? -11.493 -7.192 7.170 1.00 97.81 76 PRO A CA 1
ATOM 597 C C . PRO A 1 76 ? -9.997 -6.922 7.082 1.00 97.81 76 PRO A C 1
ATOM 599 O O . PRO A 1 76 ? -9.165 -7.696 7.569 1.00 97.81 76 PRO A O 1
ATOM 602 N N . SER A 1 77 ? -9.664 -5.841 6.399 1.00 98.06 77 SER A N 1
ATOM 603 C CA . SER A 1 77 ? -8.299 -5.488 6.037 1.00 98.06 77 SER A CA 1
ATOM 604 C C . SER A 1 77 ? -8.066 -4.009 6.298 1.00 98.06 77 SER A C 1
ATOM 606 O O . SER A 1 77 ? -9.000 -3.252 6.547 1.00 98.06 77 SER A O 1
ATOM 608 N N . PHE A 1 78 ? -6.815 -3.581 6.260 1.00 97.75 78 PHE A N 1
ATOM 609 C CA . PHE A 1 78 ? -6.466 -2.188 6.458 1.00 97.75 78 PHE A CA 1
ATOM 610 C C . PHE A 1 78 ? -5.205 -1.811 5.688 1.00 97.75 78 PHE A C 1
ATOM 612 O O . PHE A 1 78 ? -4.359 -2.665 5.402 1.00 97.75 78 PHE A O 1
ATOM 619 N N . VAL A 1 79 ? -5.089 -0.522 5.382 1.00 98.00 79 VAL A N 1
ATOM 620 C CA . VAL A 1 79 ? -3.850 0.108 4.918 1.00 98.00 79 VAL A CA 1
ATOM 621 C C . VAL A 1 79 ? -3.294 0.932 6.067 1.00 98.00 79 VAL A C 1
ATOM 623 O O . VAL A 1 79 ? -4.018 1.736 6.654 1.00 98.00 79 VAL A O 1
ATOM 626 N N . ASP A 1 80 ? -2.021 0.721 6.388 1.00 95.44 80 ASP A N 1
ATOM 627 C CA . ASP A 1 80 ? -1.278 1.669 7.211 1.00 95.44 80 ASP A CA 1
ATOM 628 C C . ASP A 1 80 ? -0.802 2.815 6.317 1.00 95.44 80 ASP A C 1
ATOM 630 O O . ASP A 1 80 ? 0.090 2.639 5.484 1.00 95.44 80 ASP A O 1
ATOM 634 N N . CYS A 1 81 ? -1.444 3.973 6.456 1.00 97.56 81 CYS A N 1
ATOM 635 C CA . CYS A 1 81 ? -1.169 5.133 5.626 1.00 97.56 81 CYS A CA 1
ATOM 636 C C . CYS A 1 81 ? -0.001 5.977 6.158 1.00 97.56 81 CYS A C 1
ATOM 638 O O . CYS A 1 81 ? 0.383 6.926 5.475 1.00 97.56 81 CYS A O 1
ATOM 640 N N . SER A 1 82 ? 0.577 5.667 7.329 1.00 96.00 82 SER A N 1
ATOM 641 C CA . SER A 1 82 ? 1.748 6.388 7.852 1.00 96.00 82 SER A CA 1
ATOM 642 C C . SER A 1 82 ? 3.066 5.893 7.256 1.00 96.00 82 SER A C 1
ATOM 644 O O . SER A 1 82 ? 4.092 6.555 7.409 1.00 96.00 82 SER A O 1
ATOM 646 N N . LYS A 1 83 ? 3.067 4.756 6.542 1.00 95.69 83 LYS A N 1
ATOM 647 C CA . LYS A 1 83 ? 4.280 4.133 5.985 1.00 95.69 83 LYS A CA 1
ATOM 648 C C . LYS A 1 83 ? 4.129 3.790 4.505 1.00 95.69 83 LYS A C 1
ATOM 650 O O . LYS A 1 83 ? 3.472 2.813 4.150 1.00 95.69 83 LYS A O 1
ATOM 655 N N . GLY A 1 84 ? 4.797 4.565 3.656 1.00 96.75 84 GLY A N 1
ATOM 656 C CA . GLY A 1 84 ? 4.893 4.326 2.216 1.00 96.75 84 GLY A CA 1
ATOM 657 C C . GLY A 1 84 ? 6.216 3.676 1.813 1.00 96.75 84 GLY A C 1
ATOM 658 O O . GLY A 1 84 ? 7.245 3.848 2.471 1.00 96.75 84 GLY A O 1
ATOM 659 N N . TYR A 1 85 ? 6.199 2.955 0.698 1.00 96.94 85 TYR A N 1
ATOM 660 C CA . TYR A 1 85 ? 7.366 2.314 0.099 1.00 96.94 85 TYR A CA 1
ATOM 661 C C . TYR A 1 85 ? 7.543 2.802 -1.330 1.00 96.94 85 TYR A C 1
ATOM 663 O O . TYR A 1 85 ? 6.586 2.807 -2.102 1.00 96.94 85 TYR A O 1
ATOM 671 N N . ILE A 1 86 ? 8.762 3.204 -1.679 1.00 97.25 86 ILE A N 1
ATOM 672 C CA . ILE A 1 86 ? 9.099 3.761 -2.985 1.00 97.25 86 ILE A CA 1
ATOM 673 C C . ILE A 1 86 ? 10.142 2.871 -3.654 1.00 97.25 86 ILE A C 1
ATOM 675 O O . ILE A 1 86 ? 11.165 2.539 -3.054 1.00 97.25 86 ILE A O 1
ATOM 679 N N . VAL A 1 87 ? 9.891 2.517 -4.912 1.00 97.31 87 VAL A N 1
ATOM 680 C CA . VAL A 1 87 ? 10.873 1.884 -5.799 1.00 97.31 87 VAL A CA 1
ATOM 681 C C . VAL A 1 87 ? 11.043 2.784 -7.016 1.00 97.31 87 VAL A C 1
ATOM 683 O O . VAL A 1 87 ? 10.066 3.065 -7.713 1.00 97.31 87 VAL A O 1
ATOM 686 N N . THR A 1 88 ? 12.273 3.221 -7.281 1.00 96.94 88 THR A N 1
ATOM 687 C CA . THR A 1 88 ? 12.633 3.845 -8.562 1.00 96.94 88 THR A CA 1
ATOM 688 C C . THR A 1 88 ? 12.689 2.758 -9.627 1.00 96.94 88 THR A C 1
ATOM 690 O O . THR A 1 88 ? 13.342 1.735 -9.435 1.00 96.94 88 THR A O 1
ATOM 693 N N . LEU A 1 89 ? 11.977 2.966 -10.727 1.00 96.06 89 LEU A N 1
ATOM 694 C CA . LEU A 1 89 ? 11.835 2.027 -11.833 1.00 96.06 89 LEU A CA 1
ATOM 695 C C . LEU A 1 89 ? 12.655 2.498 -13.033 1.00 96.06 89 LEU A C 1
ATOM 697 O O . LEU A 1 89 ? 12.919 3.688 -13.180 1.00 96.06 89 LEU A O 1
ATOM 701 N N . ASP A 1 90 ? 12.979 1.569 -13.922 1.00 94.50 90 ASP A N 1
ATOM 702 C CA . ASP A 1 90 ? 13.566 1.849 -15.228 1.00 94.50 90 ASP A CA 1
ATOM 703 C C . ASP A 1 90 ? 12.936 0.946 -16.307 1.00 94.50 90 ASP A C 1
ATOM 705 O O . ASP A 1 90 ? 11.940 0.254 -16.070 1.00 94.50 90 ASP A O 1
ATOM 709 N N . ALA A 1 91 ? 13.495 0.964 -17.518 1.00 92.94 91 ALA A N 1
ATOM 710 C CA . ALA A 1 91 ? 12.980 0.200 -18.652 1.00 92.94 91 ALA A CA 1
ATOM 711 C C . ALA A 1 91 ? 13.129 -1.331 -18.521 1.00 92.94 91 ALA A C 1
ATOM 713 O O . ALA A 1 91 ? 12.519 -2.056 -19.311 1.00 92.94 91 ALA A O 1
ATOM 714 N N . THR A 1 92 ? 13.908 -1.829 -17.551 1.00 92.69 92 THR 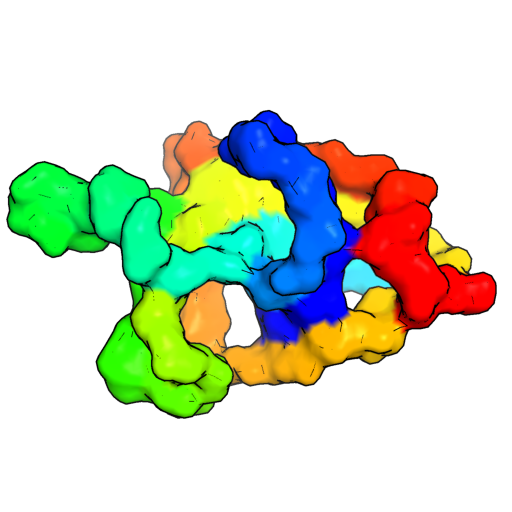A N 1
ATOM 715 C CA . THR A 1 92 ? 14.145 -3.267 -17.324 1.00 92.69 92 THR A CA 1
ATOM 716 C C . THR A 1 92 ? 12.992 -3.954 -16.592 1.00 92.69 92 THR A C 1
ATOM 718 O O . THR A 1 92 ? 12.933 -5.185 -16.536 1.00 92.69 92 THR A O 1
ATOM 721 N N . VAL A 1 93 ? 12.047 -3.174 -16.056 1.00 94.56 93 VAL A N 1
ATOM 722 C CA . VAL A 1 93 ? 10.945 -3.672 -15.234 1.00 94.56 93 VAL A CA 1
ATOM 723 C C . VAL A 1 93 ? 9.586 -3.407 -15.865 1.00 94.56 93 VAL A C 1
ATOM 725 O O . VAL A 1 93 ? 9.285 -2.321 -16.355 1.00 94.56 93 VAL A O 1
ATOM 728 N N . ASP A 1 94 ? 8.728 -4.416 -15.770 1.00 94.62 94 ASP A N 1
ATOM 729 C CA . ASP A 1 94 ? 7.319 -4.363 -16.114 1.00 94.62 94 ASP A CA 1
ATOM 730 C C . ASP A 1 94 ? 6.449 -4.714 -14.899 1.00 94.62 94 ASP A C 1
ATOM 732 O O . ASP A 1 94 ? 6.235 -5.885 -14.567 1.00 94.62 94 ASP A O 1
ATOM 736 N N . ILE A 1 95 ? 5.957 -3.682 -14.207 1.00 94.62 95 ILE A N 1
ATOM 737 C CA . ILE A 1 95 ? 5.116 -3.850 -13.013 1.00 94.62 95 ILE A CA 1
ATOM 738 C C . ILE A 1 95 ? 3.761 -4.475 -13.366 1.00 94.62 95 ILE A C 1
ATOM 740 O O . ILE A 1 95 ? 3.195 -5.191 -12.540 1.00 94.62 95 ILE A O 1
ATOM 744 N N . GLU A 1 96 ? 3.257 -4.285 -14.586 1.00 92.94 96 GLU A N 1
ATOM 745 C CA . GLU A 1 96 ? 1.944 -4.799 -14.996 1.00 92.94 96 GLU A CA 1
ATOM 746 C C . GLU A 1 96 ? 1.917 -6.334 -15.077 1.00 92.94 96 GLU A C 1
ATOM 748 O O . GLU A 1 96 ? 0.851 -6.945 -14.993 1.00 92.94 96 GLU A O 1
ATOM 753 N N . ARG A 1 97 ? 3.090 -6.987 -15.108 1.00 95.38 97 ARG A N 1
ATOM 754 C CA . ARG A 1 97 ? 3.228 -8.451 -14.971 1.00 95.38 97 ARG A CA 1
ATOM 755 C C . ARG A 1 97 ? 2.893 -8.958 -13.561 1.00 95.38 97 ARG A C 1
ATOM 757 O O . ARG A 1 97 ? 2.760 -10.171 -13.342 1.00 95.38 97 ARG A O 1
ATOM 764 N N . LEU A 1 98 ? 2.770 -8.078 -12.563 1.00 96.12 98 LEU A N 1
ATOM 765 C CA . LEU A 1 98 ? 2.245 -8.433 -11.243 1.00 96.12 98 LEU A CA 1
ATOM 766 C C . LEU A 1 98 ? 0.746 -8.735 -11.305 1.00 96.12 98 LEU A C 1
ATOM 768 O O . LEU A 1 98 ? 0.023 -8.212 -12.145 1.00 96.12 98 LEU A O 1
ATOM 772 N N . ASN A 1 99 ? 0.263 -9.587 -10.392 1.00 96.81 99 ASN A N 1
ATOM 773 C CA . ASN A 1 99 ? -1.185 -9.773 -10.286 1.00 96.81 99 ASN A CA 1
ATOM 774 C C . ASN A 1 99 ? -1.740 -8.487 -9.694 1.00 96.81 99 ASN A C 1
ATOM 776 O O . ASN A 1 99 ? -1.227 -8.032 -8.671 1.00 96.81 99 ASN A O 1
ATOM 780 N N . HIS A 1 100 ? -2.758 -7.921 -10.317 1.00 96.75 100 HIS A N 1
ATOM 781 C CA . HIS A 1 100 ? -3.257 -6.615 -9.942 1.00 96.75 100 HIS A CA 1
ATOM 782 C C . HIS A 1 100 ? -4.765 -6.518 -10.128 1.00 96.75 100 HIS A C 1
ATOM 784 O O . HIS A 1 100 ? -5.387 -7.364 -10.768 1.00 96.75 100 HIS A O 1
ATOM 790 N N . ARG A 1 101 ? -5.354 -5.494 -9.518 1.00 96.25 101 ARG A N 1
ATOM 791 C CA . ARG A 1 101 ? -6.776 -5.179 -9.636 1.00 96.25 101 ARG A CA 1
ATOM 792 C C . ARG A 1 101 ? -7.030 -3.704 -9.355 1.00 96.25 101 ARG A C 1
ATOM 794 O O . ARG A 1 101 ? -6.187 -3.020 -8.767 1.00 96.25 101 ARG A O 1
ATOM 801 N N . SER A 1 102 ? -8.197 -3.240 -9.769 1.00 97.12 102 SER A N 1
ATOM 802 C CA . SER A 1 102 ? -8.685 -1.904 -9.443 1.00 97.12 102 SER A CA 1
ATOM 803 C C . SER A 1 102 ? -9.527 -1.925 -8.171 1.00 97.12 102 SER A C 1
ATOM 805 O O . SER A 1 102 ? -10.047 -2.969 -7.760 1.00 97.12 102 SER A O 1
ATOM 807 N N . LEU A 1 103 ? -9.628 -0.762 -7.544 1.00 97.69 103 LEU A N 1
ATOM 808 C CA . LEU A 1 103 ? -10.540 -0.473 -6.453 1.00 97.69 103 LEU A CA 1
ATOM 809 C C . LEU A 1 103 ? -11.729 0.331 -6.978 1.00 97.69 103 LEU A C 1
ATOM 811 O O . LEU A 1 103 ? -11.672 0.978 -8.022 1.00 97.69 103 LEU A O 1
ATOM 815 N N . THR A 1 104 ? -12.817 0.309 -6.221 1.00 97.81 104 THR A N 1
ATOM 816 C CA . THR A 1 104 ? -13.885 1.298 -6.369 1.00 97.81 104 THR A CA 1
ATOM 817 C C . THR A 1 104 ? -13.319 2.708 -6.139 1.00 97.81 104 THR A C 1
ATOM 819 O O . THR A 1 104 ? -12.450 2.878 -5.271 1.00 97.81 104 THR A O 1
ATOM 822 N N . PRO A 1 105 ? -13.817 3.735 -6.855 1.00 97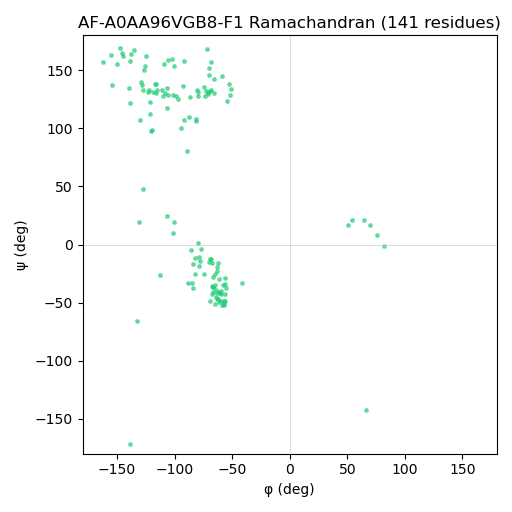.38 105 PRO A N 1
ATOM 823 C CA . PRO A 1 105 ? -13.362 5.112 -6.661 1.00 97.38 105 PRO A CA 1
ATOM 824 C C . PRO A 1 105 ? -13.499 5.585 -5.211 1.00 97.38 105 PRO A C 1
ATOM 826 O O . PRO A 1 105 ? -12.608 6.249 -4.695 1.00 97.38 105 PRO A O 1
ATOM 829 N N . GLU A 1 106 ? -14.573 5.184 -4.525 1.00 96.62 106 GLU A N 1
ATOM 830 C CA . GLU A 1 106 ? -14.814 5.530 -3.123 1.00 96.62 106 GLU A CA 1
ATOM 831 C C . GLU A 1 106 ? -13.684 5.043 -2.205 1.00 96.62 106 GLU A C 1
ATOM 833 O O . GLU A 1 106 ? -13.107 5.835 -1.453 1.00 96.62 106 GLU A O 1
ATOM 838 N N . LEU A 1 107 ? -13.321 3.755 -2.286 1.00 97.88 107 LEU A N 1
ATOM 839 C CA . LEU A 1 107 ? -12.254 3.209 -1.450 1.00 97.88 107 LEU A CA 1
ATOM 840 C C . LEU A 1 107 ? -10.893 3.810 -1.817 1.00 97.88 107 LEU A C 1
ATOM 842 O O . LEU A 1 107 ? -10.115 4.141 -0.919 1.00 97.88 107 LEU A O 1
ATOM 846 N N . TYR A 1 108 ? -10.612 3.980 -3.111 1.00 98.38 108 TYR A N 1
ATOM 847 C CA . TYR A 1 108 ? -9.377 4.620 -3.564 1.00 98.38 108 TYR A CA 1
ATOM 848 C C . TYR A 1 108 ? -9.241 6.030 -2.973 1.00 98.38 108 TYR A C 1
ATOM 850 O O . TYR A 1 108 ? -8.241 6.339 -2.320 1.00 98.38 108 TYR A O 1
ATOM 858 N N . THR A 1 109 ? -10.279 6.860 -3.125 1.00 97.44 109 THR A N 1
ATOM 859 C CA . THR A 1 109 ? -10.316 8.232 -2.607 1.00 97.44 109 THR A CA 1
ATOM 860 C C . THR A 1 109 ? -10.189 8.265 -1.084 1.00 97.44 109 THR A C 1
ATOM 862 O O . THR A 1 109 ? -9.443 9.085 -0.548 1.00 97.44 109 THR A O 1
ATOM 865 N N . LYS A 1 110 ? -10.847 7.346 -0.367 1.00 97.12 110 LYS A N 1
ATOM 866 C CA . LYS A 1 110 ? -10.720 7.223 1.092 1.00 97.12 110 LYS A CA 1
ATOM 867 C C . LYS A 1 110 ? -9.267 6.995 1.520 1.00 97.12 110 LYS A C 1
ATOM 869 O O . LYS A 1 110 ? -8.786 7.674 2.429 1.00 97.12 110 LYS A O 1
ATOM 874 N N . ILE A 1 111 ? -8.569 6.054 0.880 1.00 98.44 111 ILE A N 1
ATOM 875 C CA . ILE A 1 111 ? -7.183 5.715 1.230 1.00 98.44 111 ILE A CA 1
ATOM 876 C C . ILE A 1 111 ? -6.239 6.863 0.851 1.00 98.44 111 ILE A C 1
ATOM 878 O O . ILE A 1 111 ? -5.451 7.299 1.690 1.00 98.44 111 ILE A O 1
ATOM 882 N N . ILE A 1 112 ? -6.334 7.400 -0.371 1.00 98.12 112 ILE A N 1
ATOM 883 C CA . ILE A 1 112 ? -5.404 8.443 -0.832 1.00 98.12 112 ILE A CA 1
ATOM 884 C C . ILE A 1 112 ? -5.572 9.755 -0.055 1.00 98.12 112 ILE A C 1
ATOM 886 O O . ILE A 1 112 ? -4.580 10.398 0.281 1.00 98.12 112 ILE A O 1
ATOM 890 N N . ASN A 1 113 ? -6.800 10.125 0.325 1.00 97.88 113 ASN A N 1
ATOM 891 C CA . ASN A 1 113 ? -7.035 11.298 1.168 1.00 97.88 113 ASN A CA 1
ATOM 892 C C . ASN A 1 113 ? -6.403 11.124 2.550 1.00 97.88 113 ASN A C 1
ATOM 894 O O . ASN A 1 113 ? -5.810 12.064 3.075 1.00 97.88 113 ASN A O 1
ATOM 898 N N . LYS A 1 114 ? -6.476 9.914 3.121 1.00 98.12 114 LYS A N 1
ATOM 899 C CA . LYS A 1 114 ? -5.824 9.598 4.393 1.00 98.12 114 LYS A CA 1
ATOM 900 C C . LYS A 1 114 ? -4.299 9.696 4.285 1.00 98.12 114 LYS A C 1
ATOM 902 O O . LYS A 1 114 ? -3.675 10.318 5.139 1.00 98.12 114 LYS A O 1
ATOM 907 N N . VAL A 1 115 ? -3.711 9.138 3.226 1.00 98.31 115 VAL A N 1
ATOM 908 C CA . VAL A 1 115 ? -2.272 9.261 2.936 1.00 98.31 115 VAL A CA 1
ATOM 909 C C . VAL A 1 115 ? -1.858 10.730 2.829 1.00 98.31 115 VAL A C 1
ATOM 911 O O . VAL A 1 115 ? -0.910 11.154 3.487 1.00 98.31 115 VAL A O 1
ATOM 914 N N . ASN A 1 116 ? -2.579 11.522 2.034 1.00 97.81 116 ASN A N 1
ATOM 915 C CA . ASN A 1 116 ? -2.269 12.936 1.828 1.00 97.81 116 ASN A CA 1
ATOM 916 C C . ASN A 1 116 ? -2.384 13.736 3.128 1.00 97.81 116 ASN A C 1
ATOM 918 O O . ASN A 1 116 ? -1.500 14.532 3.427 1.00 97.81 116 ASN A O 1
ATOM 922 N N . PHE A 1 117 ? -3.415 13.469 3.934 1.00 97.81 117 PHE A N 1
ATOM 923 C CA . PHE A 1 117 ? -3.563 14.070 5.256 1.00 97.81 117 PHE A CA 1
ATOM 924 C C . PHE A 1 117 ? -2.340 13.802 6.146 1.00 97.81 117 PHE A C 1
ATOM 926 O O . PHE A 1 117 ? -1.780 14.740 6.709 1.00 97.81 117 PHE A O 1
ATOM 933 N N . LEU A 1 118 ? -1.876 12.549 6.232 1.00 98.19 118 LEU A N 1
ATOM 934 C CA . LEU A 1 118 ? -0.710 12.194 7.050 1.00 98.19 118 LEU A CA 1
ATOM 935 C C . LEU A 1 118 ? 0.592 12.798 6.507 1.00 98.19 118 LEU A C 1
ATOM 937 O O . LEU A 1 118 ? 1.436 13.220 7.298 1.00 98.19 118 LEU A O 1
ATOM 941 N N . LYS A 1 119 ? 0.746 12.898 5.178 1.00 97.31 119 LYS A N 1
ATOM 942 C CA . LYS A 1 119 ? 1.873 13.602 4.541 1.00 97.31 119 LYS A CA 1
ATOM 943 C C . LYS A 1 119 ? 1.891 15.080 4.927 1.00 97.31 119 LYS A C 1
ATOM 945 O O . LYS A 1 119 ? 2.920 15.571 5.382 1.00 97.31 119 LYS A O 1
ATOM 950 N N . THR A 1 120 ? 0.760 15.775 4.806 1.00 97.62 120 THR A N 1
ATOM 951 C CA . THR A 1 120 ? 0.643 17.192 5.183 1.00 97.62 120 THR A CA 1
ATOM 952 C C . THR A 1 120 ? 0.843 17.411 6.683 1.00 97.62 120 THR A C 1
ATOM 954 O O . THR A 1 120 ? 1.444 18.405 7.075 1.00 97.62 120 THR A O 1
ATOM 957 N N . ALA A 1 121 ? 0.398 16.475 7.523 1.00 97.44 121 ALA A N 1
ATOM 958 C CA . ALA A 1 121 ? 0.569 16.538 8.973 1.00 97.44 121 ALA A CA 1
ATOM 959 C C . ALA A 1 121 ? 1.988 16.175 9.460 1.00 97.44 121 ALA A C 1
ATOM 961 O O . ALA A 1 121 ? 2.238 16.217 10.662 1.00 97.44 121 ALA A O 1
ATOM 962 N N . GLY A 1 122 ? 2.906 15.770 8.571 1.00 97.12 122 GLY A N 1
ATOM 963 C CA . GLY A 1 122 ? 4.248 15.314 8.954 1.00 97.12 122 GLY A CA 1
ATOM 964 C C . GLY A 1 122 ? 4.272 13.962 9.683 1.00 97.12 122 GLY A C 1
ATOM 965 O O . GLY A 1 122 ? 5.271 13.623 10.308 1.00 97.12 122 GLY A O 1
ATOM 966 N N . LYS A 1 123 ? 3.189 13.179 9.595 1.00 97.06 123 LYS A N 1
ATOM 967 C CA . LYS A 1 123 ? 3.027 11.850 10.217 1.00 97.06 123 LYS A CA 1
ATOM 968 C C . LYS A 1 123 ? 3.245 10.698 9.223 1.00 97.06 123 LYS A C 1
ATOM 970 O O . LYS A 1 123 ? 2.776 9.587 9.438 1.00 97.06 123 LYS A O 1
ATOM 975 N N . HIS A 1 124 ? 3.914 10.959 8.100 1.00 97.38 124 HIS A N 1
ATOM 976 C CA . HIS A 1 124 ? 4.172 9.972 7.051 1.00 97.38 124 HIS A CA 1
ATOM 977 C C . HIS A 1 124 ? 5.671 9.714 6.893 1.00 97.38 124 HIS A C 1
ATOM 979 O O . HIS A 1 124 ? 6.455 10.640 6.698 1.00 97.38 124 HIS A O 1
ATOM 985 N N . THR A 1 125 ? 6.056 8.442 6.888 1.00 96.19 125 THR A N 1
ATOM 986 C CA . THR A 1 125 ? 7.420 7.972 6.633 1.00 96.19 125 THR A CA 1
ATOM 987 C C . THR A 1 125 ? 7.480 7.237 5.298 1.00 96.19 125 THR A C 1
ATOM 989 O O . THR A 1 125 ? 6.664 6.356 5.029 1.00 96.19 125 THR A O 1
ATOM 992 N N . SER A 1 126 ? 8.477 7.562 4.474 1.00 94.94 126 SER A N 1
ATOM 993 C CA . SER A 1 126 ? 8.743 6.867 3.211 1.00 94.94 126 SER A CA 1
ATOM 994 C C . SER A 1 126 ? 10.009 6.025 3.312 1.00 94.94 126 SER A C 1
ATOM 996 O O . SER A 1 126 ? 11.065 6.527 3.690 1.00 94.94 126 SER A O 1
ATOM 998 N N . TYR A 1 127 ? 9.920 4.760 2.915 1.00 95.06 127 TYR A N 1
ATOM 999 C CA . TYR A 1 127 ? 11.059 3.855 2.801 1.00 95.06 127 TYR A CA 1
ATOM 1000 C C . TYR A 1 127 ? 11.403 3.638 1.332 1.00 95.06 127 TYR A C 1
ATOM 1002 O O . TYR A 1 127 ? 10.520 3.382 0.517 1.00 95.06 127 TYR A O 1
ATOM 1010 N N . SER A 1 128 ? 12.686 3.706 0.991 1.00 95.19 128 SER A N 1
ATOM 1011 C CA . SER A 1 128 ? 13.154 3.371 -0.357 1.00 95.19 128 SER A CA 1
ATOM 1012 C C . SER A 1 128 ? 13.573 1.907 -0.420 1.00 95.19 128 SER A C 1
ATOM 1014 O O . SER A 1 128 ? 14.248 1.413 0.482 1.00 95.19 128 SER A O 1
ATOM 1016 N N . ILE A 1 129 ? 13.182 1.221 -1.488 1.00 95.75 129 ILE A N 1
ATOM 1017 C CA . ILE A 1 129 ? 13.584 -0.153 -1.791 1.00 95.75 129 ILE A CA 1
ATOM 1018 C C . ILE A 1 129 ? 14.414 -0.113 -3.071 1.00 95.75 129 ILE A C 1
ATOM 1020 O O . ILE A 1 129 ? 14.023 0.525 -4.052 1.00 95.75 129 ILE A O 1
ATOM 1024 N N . SER A 1 130 ? 15.562 -0.793 -3.069 1.00 95.88 130 SER A N 1
ATOM 1025 C CA . SER A 1 130 ? 16.401 -0.864 -4.263 1.00 95.88 130 SER A CA 1
ATOM 1026 C C . SER A 1 130 ? 15.680 -1.631 -5.379 1.00 95.88 130 SER A C 1
ATOM 1028 O O . SER A 1 130 ? 14.988 -2.623 -5.132 1.00 95.88 130 SER A O 1
ATOM 1030 N N . LEU A 1 131 ? 15.850 -1.186 -6.626 1.00 96.25 131 LEU A N 1
ATOM 1031 C CA . LEU A 1 131 ? 15.254 -1.861 -7.781 1.00 96.25 131 LEU A CA 1
ATOM 1032 C C . LEU A 1 131 ? 15.747 -3.312 -7.899 1.00 96.25 131 LEU A C 1
ATOM 1034 O O . LEU A 1 131 ? 14.955 -4.215 -8.154 1.00 96.25 131 LEU A O 1
ATOM 1038 N N . ILE A 1 132 ? 17.038 -3.539 -7.638 1.00 96.50 132 ILE A N 1
ATOM 1039 C CA . ILE A 1 132 ? 17.675 -4.863 -7.674 1.00 96.50 132 ILE A CA 1
ATOM 1040 C C . ILE A 1 132 ? 17.009 -5.809 -6.669 1.00 96.50 132 ILE A C 1
ATOM 1042 O O . ILE A 1 132 ? 16.623 -6.922 -7.035 1.00 96.50 132 ILE A O 1
ATOM 1046 N N . ASP A 1 133 ? 16.814 -5.363 -5.426 1.00 95.88 133 ASP A N 1
ATOM 1047 C CA . ASP A 1 133 ? 16.139 -6.167 -4.406 1.00 95.88 133 ASP A CA 1
ATOM 1048 C C . ASP A 1 133 ? 14.698 -6.461 -4.815 1.00 95.88 133 ASP A C 1
ATOM 1050 O O . ASP A 1 133 ? 14.262 -7.616 -4.783 1.00 95.88 133 ASP A O 1
ATOM 1054 N N . PHE A 1 134 ? 13.976 -5.437 -5.273 1.00 96.56 134 PHE A N 1
ATOM 1055 C CA . PHE A 1 134 ? 12.586 -5.578 -5.685 1.00 96.56 134 PHE A CA 1
ATOM 1056 C C . PHE A 1 134 ? 12.416 -6.586 -6.834 1.00 96.56 134 PHE A C 1
ATOM 1058 O O . PHE A 1 134 ? 11.520 -7.436 -6.769 1.00 96.56 134 PHE A O 1
ATOM 1065 N N . ILE A 1 135 ? 13.306 -6.559 -7.835 1.00 96.62 135 ILE A N 1
ATOM 1066 C CA . ILE A 1 135 ? 13.372 -7.550 -8.922 1.00 96.62 135 ILE A CA 1
ATOM 1067 C C . ILE A 1 135 ? 13.693 -8.937 -8.364 1.00 96.62 135 ILE A C 1
ATOM 1069 O O . ILE A 1 135 ? 13.013 -9.907 -8.709 1.00 96.62 135 ILE A O 1
ATOM 1073 N N . SER A 1 136 ? 14.688 -9.050 -7.478 1.00 96.25 136 SER A N 1
ATOM 1074 C CA . SER A 1 136 ? 15.106 -10.339 -6.912 1.00 96.25 136 SER A CA 1
ATOM 1075 C C . SER A 1 136 ? 13.954 -11.060 -6.196 1.00 96.25 136 SER A C 1
ATOM 1077 O O . SER A 1 136 ? 13.826 -12.286 -6.288 1.00 96.25 136 SER A O 1
ATOM 1079 N N . TRP A 1 137 ? 13.062 -10.299 -5.553 1.00 96.44 137 TRP A N 1
ATOM 1080 C CA . TRP A 1 137 ? 11.882 -10.809 -4.855 1.00 96.44 137 TRP A CA 1
ATOM 1081 C C . TRP A 1 137 ? 10.692 -11.071 -5.789 1.00 96.44 137 TRP A C 1
ATOM 1083 O O . TRP A 1 137 ? 9.841 -11.916 -5.497 1.00 96.44 137 TRP A O 1
ATOM 1093 N N . ASN A 1 138 ? 10.630 -10.377 -6.927 1.00 96.94 138 ASN A N 1
ATOM 1094 C CA . ASN A 1 138 ? 9.501 -10.387 -7.857 1.00 96.94 138 ASN A CA 1
ATOM 1095 C C . ASN A 1 138 ? 9.924 -10.710 -9.292 1.00 96.94 138 ASN A C 1
ATOM 1097 O O . ASN A 1 138 ? 9.467 -10.059 -10.222 1.00 96.94 138 ASN A O 1
ATOM 1101 N N . LYS A 1 139 ? 10.737 -11.754 -9.488 1.00 94.31 139 LYS A N 1
ATOM 1102 C CA . LYS A 1 139 ? 11.390 -12.105 -10.769 1.00 94.31 139 LYS A CA 1
ATOM 1103 C C . LYS A 1 139 ? 10.537 -11.963 -12.038 1.00 94.31 139 LYS A C 1
ATOM 1105 O O . LYS A 1 139 ? 11.069 -11.616 -13.084 1.00 94.31 139 LYS A O 1
ATOM 1110 N N . LYS A 1 140 ? 9.221 -12.195 -11.959 1.00 94.31 140 LYS A N 1
ATOM 1111 C CA . LYS A 1 140 ? 8.296 -12.061 -13.096 1.00 94.31 140 LYS A CA 1
ATOM 1112 C C . LYS A 1 140 ? 8.184 -10.650 -13.689 1.00 94.31 140 LYS A C 1
ATOM 1114 O O . LYS A 1 140 ? 7.655 -10.527 -14.786 1.00 94.31 140 LYS A O 1
ATOM 1119 N N . ILE A 1 141 ? 8.634 -9.615 -12.978 1.00 94.06 141 ILE A N 1
ATOM 1120 C CA . ILE A 1 141 ? 8.621 -8.231 -13.474 1.00 94.06 141 ILE A CA 1
ATOM 1121 C C . ILE A 1 141 ? 9.836 -7.906 -14.341 1.00 94.06 141 ILE A C 1
ATOM 1123 O O . ILE A 1 141 ? 9.797 -6.912 -15.054 1.00 94.06 141 ILE A O 1
ATOM 1127 N N . SER A 1 142 ? 10.904 -8.711 -14.286 1.00 90.94 142 SER A N 1
ATOM 1128 C CA . SER A 1 142 ? 12.067 -8.509 -15.155 1.00 90.94 142 SER A CA 1
ATOM 1129 C C . SER A 1 142 ? 11.661 -8.755 -16.600 1.00 90.94 142 SER A C 1
ATOM 1131 O O . SER A 1 142 ? 11.024 -9.774 -16.891 1.00 90.94 142 SER A O 1
ATOM 1133 N N . ARG A 1 143 ? 12.009 -7.825 -17.485 1.00 80.81 143 ARG A N 1
ATOM 1134 C CA . ARG A 1 143 ? 11.932 -8.028 -18.934 1.00 80.81 143 ARG A CA 1
ATOM 1135 C C . ARG A 1 143 ? 13.084 -8.891 -19.431 1.00 80.81 143 ARG A C 1
ATOM 1137 O O . ARG A 1 143 ? 14.141 -8.896 -18.759 1.00 80.81 143 ARG A O 1
#

Nearest PDB structures (foldseek):
  2pcs-assembly1_A  TM=2.255E-01  e=7.857E+00  Geobacillus kaustophilus HTA426

Organism: NCBI:txid3028083

Foldseek 3Di:
DQKFWFFDQDPPDPVSDRDIFIWGWLDDDPFFKTKIWTKAACVPVVPVQADPVRHGDLQKDWQDDPQCVQFPHPGTMITRLQEMEMETGHPQFDRVLTDDDDHDPVSSCSSNVSNVVCVVVVSHDYDYDYPVVRCVRVVSGGD

Sequence (143 aa):
MDIFIARVRFPNDPSHNLVPHQMFVGKYVSQSHIEFYSISSVLGKEKRVFSEDGSTNEEIALISGSVQTDNGFKVPSFVDCSKGYIVTLDATVDIERLNHRSLTPELYTKIINKVNFLKTAGKHTSYSISLIDFISWNKKISR

Mean predicted aligned error: 3.2 Å